Protein AF-A0A139HZZ9-F1 (afdb_monomer_lite)

Organism: NCBI:txid113226

Structure (mmCIF, N/CA/C/O backbone):
data_AF-A0A139HZZ9-F1
#
_entry.id   AF-A0A139HZZ9-F1
#
loop_
_atom_site.group_PDB
_atom_site.id
_atom_site.type_symbol
_atom_site.label_atom_id
_atom_site.label_alt_id
_atom_site.label_comp_id
_atom_site.label_asym_id
_atom_site.label_entity_id
_atom_site.label_seq_id
_atom_site.pdbx_PDB_ins_code
_atom_site.Cartn_x
_atom_site.Cartn_y
_atom_site.Cartn_z
_atom_site.occupancy
_atom_site.B_iso_or_equiv
_atom_site.auth_seq_id
_atom_site.auth_comp_id
_atom_site.auth_asym_id
_atom_site.auth_atom_id
_atom_site.pdbx_PDB_model_num
ATOM 1 N N . MET A 1 1 ? -24.101 -0.649 29.735 1.00 59.81 1 MET A N 1
ATOM 2 C CA . MET A 1 1 ? -24.054 0.400 28.696 1.00 59.81 1 MET A CA 1
ATOM 3 C C . MET A 1 1 ? -22.954 0.019 27.729 1.00 59.81 1 MET A C 1
ATOM 5 O O . MET A 1 1 ? -21.799 0.002 28.140 1.00 59.81 1 MET A O 1
ATOM 9 N N . GLU A 1 2 ? -23.308 -0.375 26.509 1.00 78.31 2 GLU A N 1
ATOM 10 C CA . GLU A 1 2 ? -22.324 -0.550 25.437 1.00 78.31 2 GLU A CA 1
ATOM 11 C C . GLU A 1 2 ? -21.876 0.828 24.959 1.00 78.31 2 GLU A C 1
ATOM 13 O O . GLU A 1 2 ? -22.710 1.684 24.669 1.00 78.31 2 GLU A O 1
ATOM 18 N N . ARG A 1 3 ? -20.562 1.051 24.927 1.00 80.94 3 ARG A N 1
ATOM 19 C CA . ARG A 1 3 ? -19.981 2.252 24.324 1.00 80.94 3 ARG A CA 1
ATOM 20 C C . ARG A 1 3 ? -19.878 2.037 22.824 1.00 80.94 3 ARG A C 1
ATOM 22 O O . ARG A 1 3 ? -19.503 0.950 22.382 1.00 80.94 3 ARG A O 1
ATOM 29 N N . SER A 1 4 ? -20.168 3.068 22.044 1.00 90.25 4 SER A N 1
ATOM 30 C CA . SER A 1 4 ? -19.970 3.000 20.596 1.00 90.25 4 SER A CA 1
ATOM 31 C C . SER A 1 4 ? -18.475 2.958 20.250 1.00 90.25 4 SER A C 1
ATOM 33 O O . SER A 1 4 ? -17.634 3.466 20.992 1.00 90.25 4 SER A O 1
ATOM 35 N N . LEU A 1 5 ? -18.122 2.406 19.082 1.00 81.75 5 LEU A N 1
ATOM 36 C CA . LEU A 1 5 ? -16.736 2.423 18.589 1.00 81.75 5 LEU A CA 1
ATOM 37 C C . LEU A 1 5 ? -16.167 3.849 18.552 1.00 81.75 5 LEU A C 1
ATOM 39 O O . LEU A 1 5 ? -15.010 4.062 18.894 1.00 81.75 5 LEU A O 1
ATOM 43 N N . ARG A 1 6 ? -16.994 4.832 18.181 1.00 80.56 6 ARG A N 1
ATOM 44 C CA . ARG A 1 6 ? -16.610 6.246 18.157 1.00 80.56 6 ARG A CA 1
ATOM 45 C C . ARG A 1 6 ? -16.220 6.747 19.546 1.00 80.56 6 ARG A C 1
ATOM 47 O O . ARG A 1 6 ? -15.211 7.428 19.667 1.00 80.56 6 AR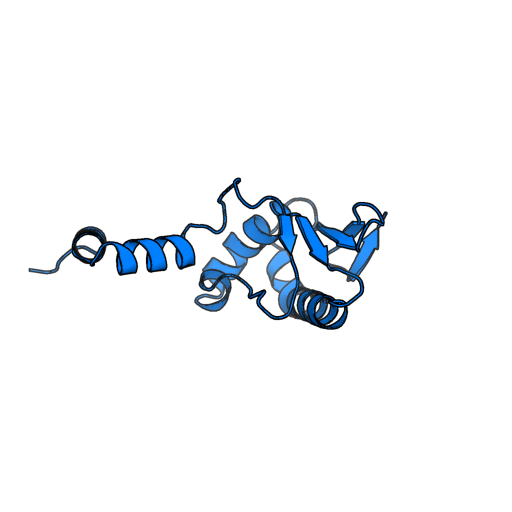G A O 1
ATOM 54 N N . GLU A 1 7 ? -16.992 6.406 20.574 1.00 87.62 7 GLU A N 1
ATOM 55 C CA . GLU A 1 7 ? -16.698 6.786 21.963 1.00 87.62 7 GLU A CA 1
ATOM 56 C C . GLU A 1 7 ? -15.434 6.101 22.482 1.00 87.62 7 GLU A C 1
ATOM 58 O O . GLU A 1 7 ? -14.631 6.731 23.164 1.00 87.62 7 GLU A O 1
ATOM 63 N N . LEU A 1 8 ? -15.228 4.830 22.126 1.00 88.25 8 LEU A N 1
ATOM 64 C CA . LEU A 1 8 ? -14.012 4.102 22.481 1.00 88.25 8 LEU A CA 1
ATOM 65 C C . LEU A 1 8 ? -12.781 4.731 21.825 1.00 88.25 8 LEU A C 1
ATOM 67 O O . LEU A 1 8 ? -11.813 5.018 22.520 1.00 88.25 8 LEU A O 1
ATOM 71 N N . VAL A 1 9 ? -12.846 5.019 20.524 1.00 84.94 9 VAL A N 1
ATOM 72 C CA . VAL A 1 9 ? -11.763 5.669 19.772 1.00 84.94 9 VAL A CA 1
ATOM 73 C C . VAL A 1 9 ? -11.490 7.083 20.293 1.00 84.94 9 VAL A C 1
ATOM 75 O O . VAL A 1 9 ? -10.332 7.458 20.435 1.00 84.94 9 VAL A O 1
ATOM 78 N N . ALA A 1 10 ? -12.530 7.845 20.641 1.00 83.69 10 ALA A N 1
ATOM 79 C CA . ALA A 1 10 ? -12.387 9.183 21.217 1.00 83.69 10 ALA A CA 1
ATOM 80 C C . ALA A 1 10 ? -11.826 9.177 22.650 1.00 83.69 10 ALA A C 1
ATOM 82 O O . ALA A 1 10 ? -11.332 10.200 23.114 1.00 83.69 10 ALA A O 1
ATOM 83 N N . SER A 1 11 ? -11.906 8.045 23.357 1.00 90.94 11 SER A N 1
ATOM 84 C CA . SER A 1 11 ? -11.349 7.889 24.706 1.00 90.94 11 SER A CA 1
ATOM 85 C C . SER A 1 11 ? -9.875 7.471 24.728 1.00 90.94 11 SER A C 1
ATOM 87 O O . SER A 1 11 ? -9.287 7.368 25.805 1.00 90.94 11 SER A O 1
ATOM 89 N N . LEU A 1 12 ? -9.283 7.199 23.561 1.00 92.38 12 LEU A N 1
ATOM 90 C CA . LEU A 1 12 ? -7.882 6.810 23.459 1.00 92.38 12 LEU A CA 1
ATOM 91 C C . LEU A 1 12 ? -6.955 8.007 23.722 1.00 92.38 12 LEU A C 1
ATOM 93 O O . LEU A 1 12 ? -7.288 9.132 23.345 1.00 92.38 12 LEU A O 1
ATOM 97 N N . PRO A 1 13 ? -5.761 7.771 24.298 1.00 95.94 13 PRO A N 1
ATOM 98 C CA . PRO A 1 13 ? -4.676 8.744 24.250 1.00 95.94 13 PRO A CA 1
ATOM 99 C C . PRO A 1 13 ? -4.407 9.181 22.809 1.00 95.94 13 PRO A C 1
ATOM 101 O O . PRO A 1 13 ? -4.523 8.371 21.881 1.00 95.94 13 PRO A O 1
ATOM 104 N N . GLN A 1 14 ? -4.041 10.449 22.626 1.00 90.69 14 GLN A N 1
ATOM 105 C CA . GLN A 1 14 ? -3.883 11.058 21.306 1.00 90.69 14 GLN A CA 1
ATOM 106 C C . GLN A 1 14 ? -2.921 10.260 20.416 1.00 90.69 14 GLN A C 1
ATOM 108 O O . GLN A 1 14 ? -3.225 10.015 19.254 1.00 90.69 14 GLN A O 1
ATOM 113 N N . GLU A 1 15 ? -1.814 9.774 20.972 1.00 89.88 15 GLU A N 1
ATOM 114 C CA . GLU A 1 15 ? -0.799 9.009 20.248 1.00 89.88 15 GLU A CA 1
ATOM 115 C C . GLU A 1 15 ? -1.367 7.701 19.687 1.00 89.88 15 GLU A C 1
ATOM 117 O O . GLU A 1 15 ? -1.039 7.292 18.575 1.00 89.88 15 GLU A O 1
ATOM 122 N N . ILE A 1 16 ? -2.257 7.051 20.441 1.00 89.31 16 ILE A N 1
ATOM 123 C CA . ILE A 1 16 ? -2.896 5.799 20.032 1.00 89.31 16 ILE A CA 1
ATOM 124 C C . ILE A 1 16 ? -3.983 6.074 18.993 1.00 89.31 16 ILE A C 1
ATOM 126 O O . ILE A 1 16 ? -4.097 5.336 18.014 1.00 89.31 16 ILE A O 1
ATOM 130 N N . TYR A 1 17 ? -4.758 7.148 19.173 1.00 88.69 17 TYR A N 1
ATOM 131 C CA . TYR A 1 17 ? -5.721 7.594 18.168 1.00 88.69 17 TYR A CA 1
ATOM 132 C C . TYR A 1 17 ? -5.025 7.873 16.833 1.00 88.69 17 TYR A C 1
ATOM 134 O O . TYR A 1 17 ? -5.449 7.358 15.801 1.00 88.69 17 TYR A O 1
ATOM 142 N N . GLU A 1 18 ? -3.937 8.643 16.853 1.00 84.62 18 GLU A N 1
ATOM 143 C CA . GLU A 1 18 ? -3.169 8.990 15.660 1.00 84.62 18 GLU A CA 1
ATOM 144 C C . GLU A 1 18 ? -2.555 7.755 15.003 1.00 84.62 18 GLU A C 1
ATOM 146 O O . GLU A 1 18 ? -2.628 7.626 13.784 1.00 84.62 18 GLU A O 1
ATOM 151 N N . GLN A 1 19 ? -2.011 6.814 15.780 1.00 83.56 19 GLN A N 1
ATOM 152 C CA . GLN A 1 19 ? -1.499 5.548 15.246 1.00 83.56 19 GLN A CA 1
ATOM 153 C C . GLN A 1 19 ? -2.590 4.749 14.533 1.00 83.56 19 GLN A C 1
ATOM 155 O O . GLN A 1 19 ? -2.420 4.386 13.371 1.00 83.56 19 GLN A O 1
ATOM 160 N N . ILE A 1 20 ? -3.739 4.535 15.181 1.00 82.88 20 ILE A N 1
ATOM 161 C CA . ILE A 1 20 ? -4.865 3.815 14.570 1.00 82.88 20 ILE A CA 1
ATOM 162 C C . ILE A 1 20 ? -5.361 4.558 13.331 1.00 82.88 20 ILE A C 1
ATOM 164 O O . ILE A 1 20 ? -5.627 3.941 12.299 1.00 82.88 20 ILE A O 1
ATOM 168 N N . TYR A 1 21 ? -5.474 5.883 13.410 1.00 80.75 21 TYR A N 1
ATOM 169 C CA . TYR A 1 21 ? -5.941 6.682 12.291 1.00 80.75 21 TYR A CA 1
ATOM 170 C C . TYR A 1 21 ? -4.985 6.586 11.098 1.00 80.75 21 TYR A C 1
ATOM 172 O O . TYR A 1 21 ? -5.420 6.378 9.964 1.00 80.75 21 TYR A O 1
ATOM 180 N N . ASN A 1 22 ? -3.680 6.663 11.353 1.00 78.25 22 ASN A N 1
ATOM 181 C CA . ASN A 1 22 ? -2.652 6.513 10.335 1.00 78.25 22 ASN A CA 1
ATOM 182 C C . ASN A 1 22 ? -2.652 5.100 9.739 1.00 78.25 22 ASN A C 1
ATOM 184 O O . ASN A 1 22 ? -2.576 4.960 8.523 1.00 78.25 22 ASN A O 1
ATOM 188 N N . ASP A 1 23 ? -2.831 4.056 10.540 1.00 76.50 23 ASP A N 1
ATOM 189 C CA . ASP A 1 23 ? -2.815 2.675 10.046 1.00 76.50 23 ASP A CA 1
ATOM 190 C C . ASP A 1 23 ? -4.065 2.295 9.235 1.00 76.50 23 ASP A C 1
ATOM 192 O O . ASP A 1 23 ? -4.008 1.403 8.377 1.00 76.50 23 ASP A O 1
ATOM 196 N N . VAL A 1 24 ? -5.197 2.956 9.498 1.00 75.00 24 VAL A N 1
ATOM 197 C CA . VAL A 1 24 ? -6.504 2.595 8.927 1.00 75.00 24 VAL A CA 1
ATOM 198 C C . VAL A 1 24 ? -6.971 3.568 7.844 1.00 75.00 24 VAL A C 1
ATOM 200 O O . VAL A 1 24 ? -7.555 3.127 6.859 1.00 75.00 24 VAL A O 1
ATOM 203 N N . PHE A 1 25 ? -6.720 4.871 7.980 1.00 72.00 25 PHE A N 1
ATOM 204 C CA . PHE A 1 25 ? -7.317 5.899 7.114 1.00 72.00 25 PHE A CA 1
ATOM 205 C C . PHE A 1 25 ? -6.303 6.670 6.257 1.00 72.00 25 PHE A C 1
ATOM 207 O O . PHE A 1 25 ? -6.708 7.330 5.300 1.00 72.00 25 PHE A O 1
ATOM 214 N N . SER A 1 26 ? -4.992 6.562 6.513 1.00 69.19 26 SER A N 1
ATOM 215 C CA . SER A 1 26 ? -3.979 7.295 5.722 1.00 69.19 26 SER A CA 1
ATOM 216 C C . SER A 1 26 ? -3.793 6.786 4.287 1.00 69.19 26 SER A C 1
ATOM 218 O O . SER A 1 26 ? -3.150 7.455 3.482 1.00 69.19 26 SER A O 1
ATOM 220 N N . LEU A 1 27 ? -4.391 5.641 3.944 1.00 67.62 27 LEU A N 1
ATOM 221 C CA . LEU A 1 27 ? -4.318 4.986 2.630 1.00 67.62 27 LEU A CA 1
ATOM 222 C C . LEU A 1 27 ? -4.651 5.866 1.437 1.00 67.62 27 LEU A C 1
ATOM 224 O O . LEU A 1 27 ? -4.248 5.544 0.327 1.00 67.62 27 LEU A O 1
ATOM 228 N N . LEU A 1 28 ? -5.465 6.894 1.653 1.00 63.62 28 LEU A N 1
ATOM 229 C CA . LEU A 1 28 ? -5.949 7.799 0.616 1.00 63.62 28 LEU A CA 1
ATOM 230 C C . LEU A 1 28 ? -5.406 9.214 0.818 1.00 63.62 28 LEU A C 1
ATOM 232 O O . LEU A 1 28 ? -5.907 10.152 0.204 1.00 63.62 28 LEU A O 1
ATOM 236 N N . SER A 1 29 ? -4.423 9.387 1.707 1.00 63.53 29 SER A N 1
ATOM 237 C CA . SER A 1 29 ? -3.846 10.696 1.971 1.00 63.53 29 SER A CA 1
ATOM 238 C C . SER A 1 29 ? -3.101 11.183 0.723 1.00 63.53 29 SER A C 1
ATOM 240 O O . SER A 1 29 ? -2.080 10.596 0.359 1.00 63.53 29 SER A O 1
ATOM 242 N N . PRO A 1 30 ? -3.545 12.283 0.087 1.00 59.53 30 PRO A N 1
ATOM 243 C CA . PRO A 1 30 ? -2.901 12.812 -1.116 1.00 59.53 30 PRO A CA 1
ATOM 244 C C . PRO A 1 30 ? -1.498 13.375 -0.834 1.00 59.53 30 PRO A C 1
ATOM 246 O O . PRO A 1 30 ? -0.763 13.706 -1.760 1.00 59.53 30 PRO A O 1
ATOM 249 N N . LEU A 1 31 ? -1.111 13.478 0.443 1.00 58.19 31 LEU A N 1
ATOM 250 C CA . LEU A 1 31 ? 0.194 13.975 0.877 1.00 58.19 31 LEU A CA 1
ATOM 251 C C . LEU A 1 31 ? 1.353 13.036 0.509 1.00 58.19 31 LEU A C 1
ATOM 253 O O . LEU A 1 31 ? 2.493 13.488 0.454 1.00 58.19 31 LEU A O 1
ATOM 257 N N . HIS A 1 32 ? 1.084 11.757 0.230 1.00 62.38 32 HIS A N 1
ATOM 258 C CA . HIS A 1 32 ? 2.117 10.761 -0.064 1.00 62.38 32 HIS A CA 1
ATOM 259 C C . HIS A 1 32 ? 2.024 10.227 -1.494 1.00 62.38 32 HIS A C 1
ATOM 261 O O . HIS A 1 32 ? 2.062 9.026 -1.707 1.00 62.38 32 HIS A O 1
ATOM 267 N N . LEU A 1 33 ? 1.947 11.110 -2.493 1.00 74.19 33 LEU A N 1
ATOM 268 C CA . LEU A 1 33 ? 1.933 10.726 -3.915 1.00 74.19 33 LEU A CA 1
ATOM 269 C C . LEU A 1 33 ? 3.093 9.801 -4.327 1.00 74.19 33 LEU A C 1
ATOM 271 O O . LEU A 1 33 ? 2.931 9.019 -5.260 1.00 74.19 33 LEU A O 1
ATOM 275 N N . GLU A 1 34 ? 4.239 9.859 -3.642 1.00 85.62 34 GLU A N 1
ATOM 276 C CA . GLU A 1 34 ? 5.373 8.960 -3.872 1.00 85.62 34 GLU A CA 1
ATOM 277 C C . GLU A 1 34 ? 5.631 8.035 -2.677 1.00 85.62 34 GLU A C 1
ATOM 279 O O . GLU A 1 34 ? 5.884 8.483 -1.558 1.00 85.62 34 GLU A O 1
ATOM 284 N N . ILE A 1 35 ? 5.652 6.727 -2.937 1.00 86.62 35 ILE A N 1
ATOM 285 C CA . ILE A 1 35 ? 5.969 5.690 -1.956 1.00 86.62 35 ILE A CA 1
ATOM 286 C C . ILE A 1 35 ? 7.307 5.050 -2.303 1.00 86.62 35 ILE A C 1
ATOM 288 O O . ILE A 1 35 ? 7.435 4.326 -3.288 1.00 86.62 35 ILE A O 1
ATOM 292 N N . TYR A 1 36 ? 8.310 5.262 -1.455 1.00 87.88 36 TYR A N 1
ATOM 293 C CA . TYR A 1 36 ? 9.630 4.666 -1.641 1.00 87.88 36 TYR A CA 1
ATOM 294 C C . TYR A 1 36 ? 9.648 3.203 -1.191 1.00 87.88 36 TYR A C 1
ATOM 296 O O . TYR A 1 36 ? 9.502 2.902 -0.006 1.00 87.88 36 TYR A O 1
ATOM 304 N N . ILE A 1 37 ? 9.902 2.300 -2.134 1.00 89.31 37 ILE A N 1
ATOM 305 C CA . ILE A 1 37 ? 10.080 0.873 -1.883 1.00 89.31 37 ILE A CA 1
ATOM 306 C C . ILE A 1 37 ? 11.511 0.628 -1.414 1.00 89.31 37 ILE A C 1
ATOM 308 O O . ILE A 1 37 ? 12.469 0.766 -2.170 1.00 89.31 37 ILE A O 1
ATOM 312 N N . ASN A 1 38 ? 11.649 0.296 -0.134 1.00 88.31 38 ASN A N 1
ATOM 313 C CA . ASN A 1 38 ? 12.914 -0.004 0.531 1.00 88.31 38 ASN A CA 1
ATOM 314 C C . ASN A 1 38 ? 12.676 -0.997 1.685 1.00 88.31 38 ASN A C 1
ATOM 316 O O . ASN A 1 38 ? 11.557 -1.460 1.901 1.00 88.31 38 ASN A O 1
ATOM 320 N N . LYS A 1 39 ? 13.715 -1.298 2.473 1.00 87.62 39 LYS A N 1
ATOM 321 C CA . LYS A 1 39 ? 13.640 -2.239 3.609 1.00 87.62 39 LYS A CA 1
ATOM 322 C C . LYS A 1 39 ? 12.552 -1.918 4.639 1.00 87.62 39 LYS A C 1
ATOM 324 O O . LYS A 1 39 ? 12.035 -2.841 5.275 1.00 87.62 39 LYS A O 1
ATOM 329 N N . SER A 1 40 ? 12.217 -0.647 4.813 1.00 86.12 40 SER A N 1
ATOM 330 C CA . SER A 1 40 ? 11.210 -0.180 5.767 1.00 86.12 40 SER A CA 1
ATOM 331 C C . SER A 1 40 ? 9.805 -0.138 5.170 1.00 86.12 40 SER A C 1
ATOM 333 O O . SER A 1 40 ? 8.840 -0.037 5.921 1.00 86.12 40 SER A O 1
ATOM 335 N N . TRP A 1 41 ? 9.666 -0.242 3.846 1.00 86.88 41 TRP A N 1
ATOM 336 C CA . TRP A 1 41 ? 8.357 -0.223 3.206 1.00 86.88 41 TRP A CA 1
ATOM 337 C C . TRP A 1 41 ? 7.540 -1.462 3.575 1.00 86.88 41 TRP A C 1
ATOM 339 O O . TRP A 1 41 ? 8.028 -2.594 3.512 1.00 86.88 41 TRP A O 1
ATOM 349 N N . ARG A 1 42 ? 6.275 -1.254 3.936 1.00 83.81 42 ARG A N 1
ATOM 350 C CA . ARG A 1 42 ? 5.298 -2.315 4.180 1.00 83.81 42 ARG A CA 1
ATOM 351 C C . ARG A 1 42 ? 3.976 -1.944 3.507 1.00 83.81 4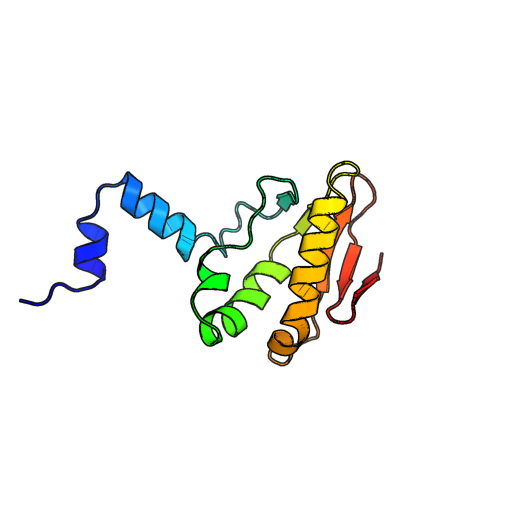2 ARG A C 1
ATOM 353 O O . ARG A 1 42 ? 3.617 -0.767 3.522 1.00 83.81 42 ARG A O 1
ATOM 360 N N . PRO A 1 43 ? 3.230 -2.923 2.961 1.00 80.88 43 PRO A N 1
ATOM 361 C CA . PRO A 1 43 ? 1.851 -2.688 2.567 1.00 80.88 43 PRO A CA 1
AT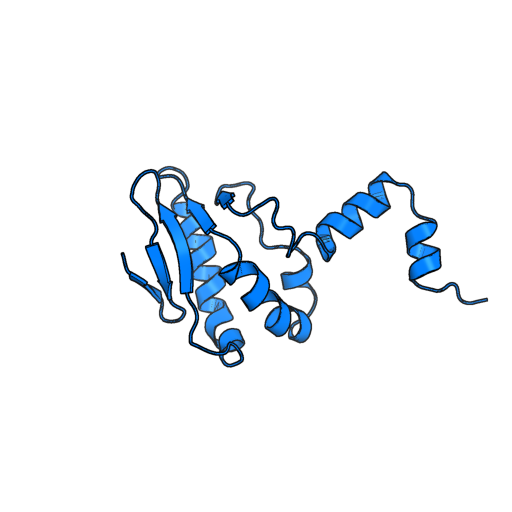OM 362 C C . PRO A 1 43 ? 1.028 -2.242 3.785 1.00 80.88 43 PRO A C 1
ATOM 364 O O . PRO A 1 43 ? 1.216 -2.816 4.865 1.00 80.88 43 PRO A O 1
ATOM 367 N N . PRO A 1 44 ? 0.089 -1.299 3.616 1.00 82.81 44 PRO A N 1
ATOM 368 C CA . PRO A 1 44 ? -0.785 -0.832 4.681 1.00 82.81 44 PRO A CA 1
ATOM 369 C C . PRO A 1 44 ? -1.477 -1.970 5.433 1.00 82.81 44 PRO A C 1
ATOM 371 O O . PRO A 1 44 ? -1.956 -2.937 4.827 1.00 82.81 44 PRO A O 1
ATOM 374 N N . SER A 1 45 ? -1.585 -1.822 6.751 1.00 82.69 45 SER A N 1
ATOM 375 C CA . SER A 1 45 ? -2.155 -2.835 7.642 1.00 82.69 45 SER A CA 1
ATOM 376 C C . SER A 1 45 ? -3.584 -3.219 7.255 1.00 82.69 45 SER A C 1
ATOM 378 O O . SER A 1 45 ? -3.914 -4.406 7.266 1.00 82.69 45 SER A O 1
ATOM 380 N N . ILE A 1 46 ? -4.412 -2.266 6.797 1.00 81.00 46 ILE A N 1
ATOM 381 C CA . ILE A 1 46 ? -5.792 -2.563 6.370 1.00 81.00 46 ILE A CA 1
ATOM 382 C C . ILE A 1 46 ? -5.851 -3.628 5.269 1.00 81.00 46 ILE A C 1
ATOM 384 O O . ILE A 1 46 ? -6.768 -4.451 5.238 1.00 81.00 46 ILE A O 1
ATOM 388 N N . LEU A 1 47 ? -4.858 -3.635 4.367 1.00 81.81 47 LEU A N 1
ATOM 389 C CA . LEU A 1 47 ? -4.824 -4.559 3.239 1.00 81.81 47 LEU A CA 1
ATOM 390 C C . LEU A 1 47 ? -4.528 -5.981 3.707 1.00 81.81 47 LEU A C 1
ATOM 392 O O . LEU A 1 47 ? -4.630 -6.909 2.910 1.00 81.81 47 LEU A O 1
ATOM 396 N N . GLN A 1 48 ? -4.163 -6.184 4.972 1.00 81.75 48 GLN A N 1
ATOM 397 C CA . GLN A 1 48 ? -3.840 -7.490 5.534 1.00 81.75 48 GLN A CA 1
ATOM 398 C C . GLN A 1 48 ? -5.027 -8.113 6.286 1.00 81.75 48 GLN A C 1
ATOM 400 O O . GLN A 1 48 ? -5.164 -9.335 6.254 1.00 81.75 48 GLN A O 1
ATOM 405 N N . VAL A 1 49 ? -5.935 -7.304 6.847 1.00 78.88 49 VAL A N 1
ATOM 406 C CA . VAL A 1 49 ? -6.971 -7.744 7.804 1.00 78.88 49 VAL A CA 1
ATOM 407 C C . VAL A 1 49 ? -8.089 -8.582 7.172 1.00 78.88 49 VAL A C 1
ATOM 409 O O . VAL A 1 49 ? -8.362 -9.692 7.621 1.00 78.88 49 VAL A O 1
ATOM 412 N N . ASN A 1 50 ? -8.760 -8.079 6.132 1.00 83.12 50 ASN A N 1
ATOM 413 C CA . ASN A 1 50 ? -9.974 -8.701 5.587 1.00 83.12 50 ASN A CA 1
ATOM 414 C C . ASN A 1 50 ? -9.878 -8.852 4.061 1.00 83.12 50 ASN A C 1
ATOM 416 O O . ASN A 1 50 ? -9.470 -7.929 3.365 1.00 83.12 50 ASN A O 1
ATOM 420 N N . ARG A 1 51 ? -10.268 -10.021 3.528 1.00 80.56 51 ARG A N 1
ATOM 421 C CA . ARG A 1 51 ? -10.272 -10.308 2.079 1.00 80.56 51 ARG A CA 1
ATOM 422 C C . ARG A 1 51 ? -11.190 -9.374 1.282 1.00 80.56 51 ARG A C 1
ATOM 424 O O . ARG A 1 51 ? -10.787 -8.947 0.205 1.00 80.56 51 ARG A O 1
ATOM 431 N N . ALA A 1 52 ? -12.380 -9.068 1.796 1.00 81.06 52 ALA A N 1
ATOM 432 C CA . ALA A 1 52 ? -13.355 -8.197 1.142 1.00 81.06 52 ALA A CA 1
ATOM 433 C C . ALA A 1 52 ? -12.866 -6.743 1.109 1.00 81.06 52 ALA A C 1
ATOM 435 O O . ALA A 1 52 ? -12.761 -6.169 0.031 1.00 81.06 52 ALA A O 1
ATOM 436 N N . ILE A 1 53 ? -12.451 -6.211 2.266 1.00 80.06 53 ILE A N 1
ATOM 437 C CA . ILE A 1 53 ? -11.865 -4.863 2.387 1.00 80.06 53 ILE A CA 1
ATOM 438 C C . ILE A 1 53 ? -10.618 -4.752 1.510 1.00 80.06 53 ILE A C 1
ATOM 440 O O . ILE A 1 53 ? -10.464 -3.802 0.754 1.00 80.06 53 ILE A O 1
ATOM 444 N N . ARG A 1 54 ? -9.739 -5.760 1.537 1.00 84.69 54 ARG A N 1
ATOM 445 C CA . ARG A 1 54 ? -8.569 -5.791 0.659 1.00 84.69 54 ARG A CA 1
ATOM 446 C C . ARG A 1 54 ? -8.983 -5.661 -0.804 1.00 84.69 54 ARG A C 1
ATOM 448 O O . ARG A 1 54 ? -8.416 -4.821 -1.472 1.00 84.69 54 ARG A O 1
ATOM 455 N N . ALA A 1 55 ? -9.949 -6.428 -1.306 1.00 78.88 55 ALA A N 1
ATOM 456 C CA . ALA A 1 55 ? -10.366 -6.319 -2.709 1.00 78.88 55 ALA A CA 1
ATOM 457 C C . ALA A 1 55 ? -10.905 -4.920 -3.081 1.00 78.88 55 ALA A C 1
ATOM 459 O O . ALA A 1 55 ? -10.740 -4.492 -4.218 1.00 78.88 55 ALA A O 1
ATOM 460 N N . GLU A 1 56 ? -11.514 -4.212 -2.131 1.00 79.81 56 GLU A N 1
ATOM 461 C CA . GLU A 1 56 ? -12.064 -2.867 -2.325 1.00 79.81 56 GLU A CA 1
ATOM 462 C C . GLU A 1 56 ? -10.980 -1.774 -2.316 1.00 79.81 56 GLU A C 1
ATOM 464 O O . GLU A 1 56 ? -10.894 -0.964 -3.237 1.00 79.81 56 GLU A O 1
ATOM 469 N N . PHE A 1 57 ? -10.100 -1.778 -1.311 1.00 80.62 57 PHE A N 1
ATOM 470 C CA . PHE A 1 57 ? -9.127 -0.698 -1.092 1.00 80.62 57 PHE A CA 1
ATOM 471 C C . PHE A 1 57 ? -7.798 -0.887 -1.824 1.00 80.62 57 PHE A C 1
ATOM 473 O O . PHE A 1 57 ? -7.049 0.069 -2.010 1.00 80.62 57 PHE A O 1
ATOM 480 N N . LEU A 1 58 ? -7.484 -2.108 -2.249 1.00 81.81 58 LEU A N 1
ATOM 481 C CA . LEU A 1 58 ? -6.226 -2.434 -2.918 1.00 81.81 58 LEU A CA 1
ATOM 482 C C . LEU A 1 58 ? -6.079 -1.678 -4.241 1.00 81.81 58 LEU A C 1
ATOM 484 O O . LEU A 1 58 ? -5.029 -1.092 -4.479 1.00 81.81 58 LEU A O 1
ATOM 488 N N . HIS A 1 59 ? -7.142 -1.578 -5.042 1.00 78.06 59 HIS A N 1
ATOM 489 C CA . HIS A 1 59 ? -7.115 -0.749 -6.249 1.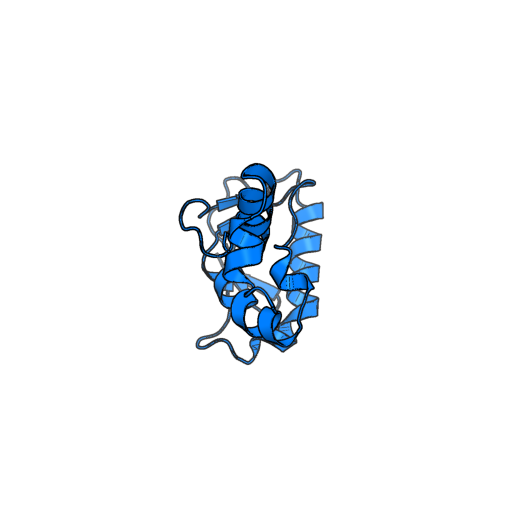00 78.06 59 HIS A CA 1
ATOM 490 C C . HIS A 1 59 ? -6.856 0.728 -5.917 1.00 78.06 59 HIS A C 1
ATOM 492 O O . HIS A 1 59 ? -5.938 1.337 -6.459 1.00 78.06 59 HIS A O 1
ATOM 498 N N . ALA A 1 60 ? -7.614 1.288 -4.969 1.00 79.69 60 ALA A N 1
ATOM 499 C CA . ALA A 1 60 ? -7.479 2.688 -4.580 1.00 79.69 60 ALA A CA 1
ATOM 500 C C . ALA A 1 60 ? -6.078 3.017 -4.042 1.00 79.69 60 ALA A C 1
ATOM 502 O O . ALA A 1 60 ? -5.550 4.087 -4.321 1.00 79.69 60 ALA A O 1
ATOM 503 N N . TYR A 1 61 ? -5.449 2.100 -3.308 1.00 82.38 61 TYR A N 1
ATOM 504 C CA . TYR A 1 61 ? -4.089 2.301 -2.827 1.00 82.38 61 TYR A CA 1
ATOM 505 C C . TYR A 1 61 ? -3.069 2.257 -3.974 1.00 82.38 61 TYR A C 1
ATOM 507 O O . TYR A 1 61 ? -2.331 3.217 -4.169 1.00 82.38 61 TYR A O 1
ATOM 515 N N . TYR A 1 62 ? -3.033 1.187 -4.773 1.00 81.12 62 TYR A N 1
ATOM 516 C CA . TYR A 1 62 ? -1.963 1.025 -5.764 1.00 81.12 62 TYR A CA 1
ATOM 517 C C . TYR A 1 62 ? -2.095 1.918 -7.004 1.00 81.12 62 TYR A C 1
ATOM 519 O O . TYR A 1 62 ? -1.084 2.195 -7.642 1.00 81.12 62 TYR A O 1
ATOM 527 N N . SER A 1 63 ? -3.299 2.391 -7.337 1.00 77.69 63 SER A N 1
ATOM 528 C CA . SER A 1 63 ? -3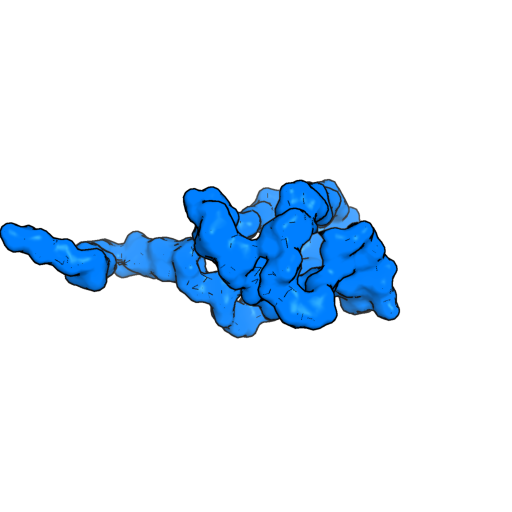.510 3.285 -8.484 1.00 77.69 63 SER A CA 1
ATOM 529 C C . SER A 1 63 ? -3.299 4.768 -8.163 1.00 77.69 63 SER A C 1
ATOM 531 O O . SER A 1 63 ? -3.018 5.538 -9.074 1.00 77.69 63 SER A O 1
ATOM 533 N N . ASN A 1 64 ? -3.414 5.182 -6.895 1.00 79.56 64 ASN A N 1
ATOM 534 C CA . ASN A 1 64 ? -3.279 6.594 -6.502 1.00 79.56 64 ASN A CA 1
ATOM 535 C C . ASN A 1 64 ? -1.857 6.995 -6.069 1.00 79.56 64 ASN A C 1
ATOM 537 O O . ASN A 1 64 ? -1.625 8.161 -5.758 1.00 79.56 64 ASN A O 1
ATOM 541 N N . HIS A 1 65 ? -0.911 6.054 -6.033 1.00 82.62 65 HIS A N 1
ATOM 542 C CA . HIS A 1 65 ? 0.451 6.284 -5.546 1.00 82.62 65 HIS A CA 1
ATOM 543 C C . HIS A 1 65 ? 1.479 5.882 -6.595 1.00 82.62 65 HIS A C 1
ATOM 545 O O . HIS A 1 65 ? 1.346 4.836 -7.224 1.00 82.62 65 HIS A O 1
ATOM 551 N N . ILE A 1 66 ? 2.545 6.671 -6.720 1.00 84.88 66 ILE A N 1
ATOM 552 C CA . ILE A 1 66 ? 3.725 6.348 -7.520 1.00 84.88 66 ILE A CA 1
ATOM 553 C C . ILE A 1 66 ? 4.720 5.605 -6.633 1.00 84.88 66 ILE A C 1
ATOM 555 O O . ILE A 1 66 ? 5.238 6.154 -5.662 1.00 84.88 66 ILE A O 1
ATOM 559 N N . PHE A 1 67 ? 5.038 4.364 -6.979 1.00 86.50 67 PHE A N 1
ATOM 560 C CA . PHE A 1 67 ? 5.987 3.556 -6.220 1.00 86.50 67 PHE A CA 1
ATOM 561 C C . PHE A 1 67 ? 7.403 3.744 -6.757 1.00 86.50 67 PHE A C 1
ATOM 563 O O . PHE A 1 67 ? 7.708 3.419 -7.899 1.00 86.50 67 PHE A O 1
ATOM 570 N N . VAL A 1 68 ? 8.298 4.268 -5.929 1.00 86.75 68 VAL A N 1
ATOM 571 C CA . VAL A 1 68 ? 9.665 4.610 -6.320 1.00 86.75 68 VAL A CA 1
ATOM 572 C C . VAL A 1 68 ? 10.628 3.570 -5.767 1.00 86.75 68 VAL A C 1
ATOM 574 O O . VAL A 1 68 ? 10.776 3.433 -4.554 1.00 86.75 68 VAL A O 1
ATOM 577 N N . ALA A 1 69 ? 11.333 2.861 -6.642 1.00 85.75 69 ALA A N 1
ATOM 578 C CA . ALA A 1 69 ? 12.399 1.944 -6.260 1.00 85.75 69 ALA A CA 1
ATOM 579 C C . ALA A 1 69 ? 13.752 2.486 -6.732 1.00 85.75 69 ALA A C 1
ATOM 581 O O . ALA A 1 69 ? 13.949 2.812 -7.904 1.00 85.75 69 ALA A O 1
ATOM 582 N N . ARG A 1 70 ? 14.718 2.589 -5.813 1.00 84.50 70 ARG A N 1
ATOM 583 C CA . ARG A 1 70 ? 16.097 2.963 -6.160 1.00 84.50 70 ARG A CA 1
ATOM 584 C C . ARG A 1 70 ? 16.868 1.727 -6.604 1.00 84.50 70 ARG A C 1
ATOM 586 O O . ARG A 1 70 ? 16.553 0.609 -6.210 1.00 84.50 70 ARG A O 1
ATOM 593 N N . ARG A 1 71 ? 17.959 1.926 -7.347 1.00 79.31 71 ARG A N 1
ATOM 594 C CA . ARG A 1 71 ? 18.800 0.831 -7.869 1.00 79.31 71 ARG A CA 1
ATOM 595 C C . ARG A 1 71 ? 19.306 -0.143 -6.792 1.00 79.31 71 ARG A C 1
ATOM 597 O O . ARG A 1 71 ? 19.476 -1.321 -7.068 1.00 79.31 71 ARG A O 1
ATOM 604 N N . ARG A 1 72 ? 19.533 0.339 -5.567 1.00 83.12 72 ARG A N 1
ATOM 605 C CA . ARG A 1 72 ? 19.956 -0.485 -4.418 1.00 83.12 72 ARG A CA 1
ATOM 606 C C . ARG A 1 72 ? 18.814 -1.250 -3.736 1.00 83.12 72 ARG A C 1
ATOM 608 O O . ARG A 1 72 ? 19.074 -2.120 -2.916 1.00 83.12 72 ARG A O 1
ATOM 615 N N . ASP A 1 73 ? 17.569 -0.902 -4.047 1.00 85.81 73 ASP A N 1
ATOM 616 C CA . ASP A 1 73 ? 16.358 -1.418 -3.409 1.00 85.81 73 ASP A CA 1
ATOM 617 C C . ASP A 1 73 ? 15.597 -2.399 -4.329 1.00 85.81 73 ASP A C 1
ATOM 619 O O . ASP A 1 73 ? 14.444 -2.740 -4.071 1.00 85.81 73 ASP A O 1
ATOM 623 N N . THR A 1 74 ? 16.247 -2.901 -5.388 1.00 79.88 74 THR A N 1
ATOM 624 C CA . THR A 1 74 ? 15.662 -3.825 -6.381 1.00 79.88 74 THR A CA 1
ATOM 625 C C . THR A 1 74 ? 15.122 -5.113 -5.769 1.00 79.88 74 THR A C 1
ATOM 627 O O . THR A 1 74 ? 14.109 -5.622 -6.234 1.00 79.88 74 THR A O 1
ATOM 630 N N . TYR A 1 75 ? 15.739 -5.612 -4.695 1.00 85.38 75 TYR A N 1
ATOM 631 C CA . TYR A 1 75 ? 15.218 -6.753 -3.936 1.00 85.38 75 TYR A CA 1
ATOM 632 C C . TYR A 1 75 ? 13.814 -6.475 -3.373 1.00 85.38 75 TYR A C 1
ATOM 634 O O . TYR A 1 75 ? 12.901 -7.282 -3.530 1.00 85.38 75 TYR A O 1
ATOM 642 N N . TRP A 1 76 ? 13.616 -5.305 -2.758 1.00 85.38 76 TRP A N 1
ATOM 643 C CA . TRP A 1 76 ? 12.323 -4.903 -2.194 1.00 85.38 76 TRP A CA 1
ATOM 644 C C . TRP A 1 76 ? 11.290 -4.634 -3.284 1.00 85.38 76 TRP A C 1
ATOM 646 O O . TRP A 1 76 ? 10.113 -4.932 -3.100 1.00 85.38 76 TRP A O 1
ATOM 656 N N . PHE A 1 77 ? 11.738 -4.115 -4.427 1.00 82.81 77 PHE A N 1
ATOM 657 C CA . PHE A 1 77 ? 10.896 -3.977 -5.608 1.00 82.81 77 PHE A CA 1
ATOM 658 C C . PHE A 1 77 ? 10.422 -5.334 -6.142 1.00 82.81 77 PHE A C 1
ATOM 660 O O . PHE A 1 77 ? 9.236 -5.491 -6.412 1.00 82.81 77 PHE A O 1
ATOM 667 N N . GLY A 1 78 ? 11.303 -6.338 -6.198 1.00 82.69 78 GLY A N 1
ATOM 668 C CA . GLY A 1 78 ? 10.921 -7.711 -6.540 1.00 82.69 78 GLY A CA 1
ATOM 669 C C . GLY A 1 78 ? 9.834 -8.258 -5.610 1.00 82.69 78 GLY A C 1
ATOM 670 O O . GLY A 1 78 ? 8.807 -8.733 -6.082 1.00 82.69 78 GLY A O 1
ATOM 671 N N . LEU A 1 79 ? 9.986 -8.073 -4.293 1.00 84.50 79 LEU A N 1
ATOM 672 C CA . LEU A 1 79 ? 8.964 -8.485 -3.320 1.00 84.50 79 LEU A CA 1
ATOM 673 C C . LEU A 1 79 ? 7.624 -7.761 -3.501 1.00 84.50 79 LEU A C 1
ATOM 675 O O . LEU A 1 79 ? 6.572 -8.355 -3.266 1.00 84.50 79 LEU A O 1
ATOM 679 N N . LEU A 1 80 ? 7.640 -6.485 -3.899 1.00 82.94 80 LEU A N 1
ATOM 680 C CA . LEU A 1 80 ? 6.421 -5.768 -4.265 1.00 82.94 80 LEU A CA 1
ATOM 681 C C . LEU A 1 80 ? 5.763 -6.429 -5.486 1.00 82.94 80 LEU A C 1
ATOM 683 O O . LEU A 1 80 ? 4.570 -6.722 -5.432 1.00 82.94 80 LEU A O 1
ATOM 687 N N . CYS A 1 81 ? 6.523 -6.685 -6.555 1.00 79.44 81 CYS A N 1
ATOM 688 C CA . CYS A 1 81 ? 6.020 -7.354 -7.757 1.00 79.44 81 CYS A CA 1
ATOM 689 C C . CYS A 1 81 ? 5.406 -8.724 -7.433 1.00 79.44 81 CYS A C 1
ATOM 691 O O . CYS A 1 81 ? 4.265 -8.977 -7.820 1.00 79.44 81 CYS A O 1
ATOM 693 N N . ASP A 1 82 ? 6.093 -9.555 -6.646 1.00 83.25 82 ASP A N 1
ATOM 694 C CA . ASP A 1 82 ? 5.586 -10.859 -6.200 1.00 83.25 82 ASP A CA 1
ATOM 695 C C . ASP A 1 82 ? 4.295 -10.717 -5.381 1.00 83.25 82 ASP A C 1
ATOM 697 O O . ASP A 1 82 ? 3.337 -11.480 -5.538 1.00 83.25 82 ASP A O 1
ATOM 701 N N . TRP A 1 83 ? 4.236 -9.710 -4.502 1.00 82.31 83 TRP A N 1
ATOM 702 C CA . TRP A 1 83 ? 3.054 -9.426 -3.695 1.00 82.31 83 TRP A CA 1
ATOM 703 C C . TRP A 1 83 ? 1.842 -9.068 -4.563 1.00 82.31 83 TRP A C 1
ATOM 705 O O . TRP A 1 83 ? 0.729 -9.524 -4.265 1.00 82.31 83 TRP A O 1
ATOM 715 N N . ILE A 1 84 ? 2.053 -8.270 -5.614 1.00 77.62 84 ILE A N 1
ATOM 716 C CA . ILE A 1 84 ? 1.020 -7.857 -6.571 1.00 77.62 84 ILE A CA 1
ATOM 717 C C . ILE A 1 84 ? 0.559 -9.064 -7.389 1.00 77.62 84 ILE A C 1
ATOM 719 O O . ILE A 1 84 ? -0.645 -9.328 -7.445 1.00 77.62 84 ILE A O 1
ATOM 723 N N . ASP A 1 85 ? 1.496 -9.829 -7.960 1.00 76.69 85 ASP A N 1
ATOM 724 C CA . ASP A 1 85 ? 1.189 -10.980 -8.816 1.00 76.69 85 ASP A CA 1
ATOM 725 C C . ASP A 1 85 ? 0.389 -12.047 -8.059 1.00 76.69 85 ASP A C 1
ATOM 727 O O . ASP A 1 85 ? -0.665 -12.490 -8.523 1.00 76.69 85 ASP A O 1
ATOM 731 N N . ALA A 1 86 ? 0.784 -12.358 -6.819 1.00 80.06 86 ALA A N 1
ATOM 732 C CA . ALA A 1 86 ? 0.053 -13.280 -5.948 1.00 80.06 86 ALA A CA 1
ATOM 733 C C . ALA A 1 86 ? -1.399 -12.841 -5.680 1.00 80.06 86 ALA A C 1
ATOM 735 O O . ALA A 1 86 ? -2.252 -13.646 -5.291 1.00 80.06 86 ALA A O 1
ATOM 736 N N . ARG A 1 87 ? -1.705 -11.556 -5.872 1.00 78.62 87 ARG A N 1
ATOM 737 C CA . ARG A 1 87 ? -3.022 -10.977 -5.621 1.00 78.62 87 ARG A CA 1
ATOM 738 C C . ARG A 1 87 ? -3.783 -10.644 -6.888 1.00 78.62 87 ARG A C 1
ATOM 740 O O . ARG A 1 87 ? -4.930 -10.262 -6.721 1.00 78.62 87 ARG A O 1
ATOM 747 N N . LYS A 1 88 ? -3.238 -10.827 -8.102 1.00 73.75 88 LYS A N 1
ATOM 748 C CA . LYS A 1 88 ? -3.848 -10.430 -9.400 1.00 73.75 88 LYS A CA 1
ATOM 749 C C . LYS A 1 88 ? -5.292 -10.903 -9.633 1.00 73.75 88 LYS A C 1
ATOM 751 O O . LYS A 1 88 ? -6.080 -10.228 -10.286 1.00 73.75 88 LYS A O 1
ATOM 756 N N . HIS A 1 89 ? -5.688 -11.995 -8.986 1.00 75.88 89 HIS A N 1
ATOM 757 C CA . HIS A 1 89 ? -7.063 -12.503 -8.980 1.00 75.88 89 HIS A CA 1
ATOM 758 C C . HIS A 1 89 ? -8.069 -11.603 -8.229 1.00 75.88 89 HIS A C 1
ATOM 760 O O . HIS A 1 89 ? -9.268 -11.661 -8.480 1.00 75.88 89 HIS A O 1
ATOM 766 N N . LEU A 1 90 ? -7.616 -10.755 -7.300 1.00 71.06 90 LEU A N 1
ATOM 767 C CA . LEU A 1 90 ? -8.472 -9.811 -6.569 1.00 71.06 90 LEU A CA 1
ATOM 768 C C . LEU A 1 90 ? -8.878 -8.595 -7.419 1.00 71.06 90 LEU A C 1
ATOM 770 O O . LEU A 1 90 ? -9.742 -7.826 -7.008 1.00 71.06 90 LEU A O 1
ATOM 774 N N . TRP A 1 91 ? -8.287 -8.435 -8.606 1.00 69.94 91 TRP A N 1
ATOM 775 C CA . TRP A 1 91 ? -8.350 -7.215 -9.412 1.00 69.94 91 TRP A CA 1
ATOM 776 C C . TRP A 1 91 ? -9.384 -7.302 -10.537 1.00 69.94 91 TRP A C 1
ATOM 778 O O . TRP A 1 91 ? -9.615 -6.318 -11.229 1.00 69.94 91 TRP A O 1
ATOM 788 N N . HIS A 1 92 ? -10.085 -8.435 -10.678 1.00 60.31 92 HIS A N 1
ATOM 789 C CA . HIS A 1 92 ? -11.191 -8.603 -11.634 1.00 60.31 92 HIS A CA 1
ATOM 790 C C . HIS A 1 92 ? -12.371 -7.640 -11.401 1.00 60.31 92 HIS A C 1
ATOM 792 O O . HIS A 1 92 ? -13.295 -7.599 -12.206 1.00 60.31 92 HIS A O 1
ATOM 798 N N . LYS A 1 93 ? -12.355 -6.875 -10.302 1.00 57.69 93 LYS A N 1
ATOM 799 C CA . LYS A 1 93 ? -13.361 -5.858 -9.970 1.00 57.69 93 LYS A CA 1
ATOM 800 C C . LYS A 1 93 ? -12.941 -4.422 -10.315 1.00 57.69 93 LYS A C 1
ATOM 802 O O . LYS A 1 93 ? -13.750 -3.519 -10.131 1.00 57.69 93 LYS A O 1
ATOM 807 N N . ALA A 1 94 ? -11.712 -4.192 -10.782 1.00 55.25 94 ALA A N 1
ATOM 808 C CA . ALA A 1 94 ? -11.226 -2.853 -11.109 1.00 55.25 94 ALA A CA 1
ATOM 809 C C . ALA A 1 94 ? -11.710 -2.416 -12.511 1.00 55.25 94 ALA A C 1
ATOM 811 O O . ALA A 1 94 ? -11.423 -3.107 -13.494 1.00 55.25 94 ALA A O 1
ATOM 812 N N . PRO A 1 95 ? -12.442 -1.295 -12.641 1.00 48.56 95 PRO A N 1
ATOM 813 C CA . PRO A 1 95 ? -12.899 -0.808 -13.938 1.00 48.56 95 PRO A CA 1
ATOM 814 C C . PRO A 1 95 ? -11.713 -0.238 -14.735 1.00 48.56 95 PRO A C 1
ATOM 816 O O . PRO A 1 95 ? -11.066 0.699 -14.284 1.00 48.56 95 PRO A O 1
ATOM 819 N N . GLY A 1 96 ? -11.438 -0.784 -15.926 1.00 54.47 96 GLY A N 1
ATOM 820 C CA . GLY A 1 96 ? -10.498 -0.184 -16.893 1.00 54.47 96 GLY A CA 1
ATOM 821 C C . GLY A 1 96 ? -9.132 -0.859 -17.053 1.00 54.47 96 GLY A C 1
ATOM 822 O O . GLY A 1 96 ? -8.322 -0.389 -17.847 1.00 54.47 96 GLY A O 1
ATOM 823 N N . GLY A 1 97 ? -8.881 -1.980 -16.371 1.00 56.22 97 GLY A N 1
ATOM 824 C CA . GLY A 1 97 ? -7.547 -2.582 -16.343 1.00 56.22 97 GLY A CA 1
ATOM 825 C C . GLY A 1 97 ? -6.636 -1.865 -15.347 1.00 56.22 97 GLY A C 1
ATOM 826 O O . GLY A 1 97 ? -6.871 -0.724 -14.961 1.00 56.22 97 GLY A O 1
ATOM 827 N N . PHE A 1 98 ? -5.630 -2.581 -14.855 1.00 62.81 98 PHE A N 1
ATOM 828 C CA . PHE A 1 98 ? -4.837 -2.144 -13.714 1.00 62.81 98 PHE A CA 1
ATOM 829 C C . PHE A 1 98 ? -3.386 -1.891 -14.109 1.00 62.81 98 PHE A C 1
ATOM 831 O O . PHE A 1 98 ? -2.750 -2.785 -14.671 1.00 62.81 98 PHE A O 1
ATOM 838 N N . GLY A 1 99 ? -2.889 -0.703 -13.760 1.00 64.19 99 GLY A N 1
ATOM 839 C CA . GLY A 1 99 ? -1.494 -0.299 -13.872 1.00 64.19 99 GLY A CA 1
ATOM 840 C C . GLY A 1 99 ? -1.020 0.366 -12.580 1.00 64.19 99 GLY A C 1
ATOM 841 O O . GLY A 1 99 ? -1.709 1.228 -12.035 1.00 64.19 99 GLY A O 1
ATOM 842 N N . ILE A 1 100 ? 0.148 -0.041 -12.087 1.00 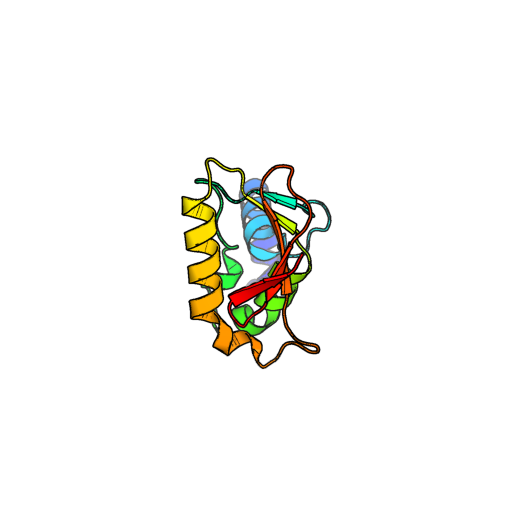73.62 100 ILE A N 1
ATOM 843 C CA . ILE A 1 100 ? 0.839 0.602 -10.965 1.00 73.62 100 ILE A CA 1
ATOM 844 C C . ILE A 1 100 ? 1.878 1.541 -11.544 1.00 73.62 100 ILE A C 1
ATOM 846 O O . ILE A 1 100 ? 2.789 1.063 -12.230 1.00 73.62 100 ILE A O 1
ATOM 850 N N . PRO A 1 101 ? 1.795 2.846 -11.259 1.00 76.25 101 PRO A N 1
ATOM 851 C CA . PRO A 1 101 ? 2.852 3.752 -11.643 1.00 76.25 101 PRO A CA 1
ATOM 852 C C . PRO A 1 101 ? 4.073 3.482 -10.759 1.00 76.25 101 PRO A C 1
ATOM 854 O O . PRO A 1 101 ? 4.024 3.569 -9.532 1.00 76.25 101 PRO A O 1
ATOM 857 N N . VAL A 1 102 ? 5.182 3.132 -11.398 1.00 78.31 102 VAL A N 1
ATOM 858 C CA . VAL A 1 102 ? 6.464 2.831 -10.767 1.00 78.31 102 VAL A CA 1
ATOM 859 C C . VAL A 1 102 ? 7.534 3.753 -11.336 1.00 78.31 102 VAL A C 1
ATOM 861 O O . VAL A 1 102 ? 7.544 4.040 -12.525 1.00 78.31 102 VAL A O 1
ATOM 864 N N . ARG A 1 103 ? 8.484 4.192 -10.511 1.00 82.25 103 ARG A N 1
ATOM 865 C CA . ARG A 1 103 ? 9.690 4.894 -10.967 1.00 82.25 103 ARG A CA 1
ATOM 866 C C . ARG A 1 103 ? 10.937 4.129 -10.543 1.00 82.25 103 ARG A C 1
ATOM 868 O O . ARG A 1 103 ? 11.074 3.780 -9.369 1.00 82.25 103 ARG A O 1
ATOM 875 N N . LEU A 1 104 ? 11.842 3.875 -11.488 1.00 75.00 104 LEU A N 1
ATOM 876 C CA . LEU A 1 104 ? 13.083 3.132 -11.257 1.00 75.00 104 LEU A CA 1
ATOM 877 C C . LEU A 1 104 ? 14.284 4.085 -11.303 1.00 75.00 104 LEU A C 1
ATOM 879 O O . LEU A 1 104 ? 14.842 4.366 -12.361 1.00 75.00 104 LEU A O 1
ATOM 883 N N . GLY A 1 105 ? 14.713 4.568 -10.135 1.00 70.31 105 GLY A N 1
ATOM 884 C CA . GLY A 1 105 ? 15.769 5.583 -10.042 1.00 70.31 105 GLY A CA 1
ATOM 885 C C . GLY A 1 105 ? 15.379 6.890 -10.745 1.00 70.31 105 GLY A C 1
ATOM 886 O O . GLY A 1 105 ? 14.268 7.376 -10.545 1.00 70.31 105 GLY A O 1
ATOM 887 N N . ASP A 1 106 ? 16.286 7.432 -11.564 1.00 65.25 106 ASP A N 1
ATOM 888 C CA . ASP A 1 106 ? 16.053 8.631 -12.395 1.00 65.25 106 ASP A CA 1
ATOM 889 C C . ASP A 1 106 ? 15.512 8.290 -13.793 1.00 65.25 106 ASP A C 1
ATOM 891 O O . ASP A 1 106 ? 15.299 9.168 -14.629 1.00 65.25 106 ASP A O 1
ATOM 895 N N . ILE A 1 107 ? 15.315 7.001 -14.070 1.00 60.66 107 ILE A N 1
ATOM 896 C CA . ILE A 1 107 ? 14.730 6.530 -15.318 1.00 60.66 107 ILE A CA 1
ATOM 897 C C . ILE A 1 107 ? 13.212 6.654 -15.142 1.00 60.66 107 ILE A C 1
ATOM 899 O O . ILE A 1 107 ? 12.694 6.251 -14.100 1.00 60.66 107 ILE A O 1
ATOM 903 N N . GLY A 1 108 ? 12.552 7.307 -16.106 1.00 61.97 108 GLY A N 1
ATOM 904 C CA . GLY A 1 108 ? 11.194 7.870 -16.028 1.00 61.97 108 GLY A CA 1
ATOM 905 C C . GLY A 1 108 ? 10.061 6.957 -15.520 1.00 61.97 108 GLY A C 1
ATOM 906 O O . GLY A 1 108 ? 10.282 5.823 -15.103 1.00 61.97 108 GLY A O 1
ATOM 907 N N . PRO A 1 109 ? 8.814 7.459 -15.484 1.00 69.00 109 PRO A N 1
ATOM 908 C CA . PRO A 1 109 ? 7.688 6.678 -14.987 1.00 69.00 109 PRO A CA 1
ATOM 909 C C . PRO A 1 109 ? 7.437 5.461 -15.883 1.00 69.00 109 PRO A C 1
ATOM 911 O O . PRO A 1 109 ? 7.391 5.573 -17.101 1.00 69.00 109 PRO A O 1
ATOM 914 N N . TYR A 1 110 ? 7.246 4.313 -15.252 1.00 71.75 110 TYR A N 1
ATOM 915 C CA . TYR A 1 110 ? 6.828 3.064 -15.863 1.00 71.75 110 TYR A CA 1
ATOM 916 C C . TYR A 1 110 ? 5.470 2.663 -15.307 1.00 71.75 110 TYR A C 1
ATOM 918 O O . TYR A 1 110 ? 5.130 2.997 -14.173 1.00 71.75 110 TYR A O 1
ATOM 926 N N . MET A 1 111 ? 4.710 1.888 -16.068 1.00 70.56 111 MET A N 1
ATOM 927 C CA . MET A 1 111 ? 3.460 1.307 -15.594 1.00 70.56 111 MET A CA 1
ATOM 928 C C . MET A 1 111 ? 3.576 -0.211 -15.552 1.00 70.56 111 MET A C 1
ATOM 930 O O . MET A 1 111 ? 3.822 -0.848 -16.576 1.00 70.56 111 MET A O 1
ATOM 934 N N . VAL A 1 112 ? 3.419 -0.784 -14.357 1.00 68.88 112 VAL A N 1
ATOM 935 C CA . VAL A 1 112 ? 3.371 -2.236 -14.150 1.00 68.88 112 VAL A CA 1
ATOM 936 C C . VAL A 1 112 ? 1.922 -2.680 -14.237 1.00 68.88 112 VAL A C 1
ATOM 938 O O . VAL A 1 112 ? 1.115 -2.337 -13.375 1.00 68.88 112 VAL A O 1
ATOM 941 N N . MET A 1 113 ? 1.584 -3.433 -15.275 1.00 67.19 113 MET A N 1
ATOM 942 C CA . MET A 1 113 ? 0.227 -3.923 -15.485 1.00 67.19 113 MET A CA 1
ATOM 943 C C . MET A 1 113 ? -0.047 -5.187 -14.662 1.00 67.19 113 MET A C 1
ATOM 945 O O . MET A 1 113 ? 0.868 -5.926 -14.296 1.00 67.19 113 MET A O 1
ATOM 949 N N . GLY A 1 114 ? -1.324 -5.470 -14.391 1.00 53.66 114 GLY A N 1
ATOM 950 C CA . GLY A 1 114 ? -1.754 -6.674 -13.659 1.00 53.66 114 GLY A CA 1
ATOM 951 C C . GLY A 1 114 ? -1.382 -8.020 -14.313 1.00 53.66 114 GLY A C 1
ATOM 952 O O . GLY A 1 114 ? -1.540 -9.062 -13.680 1.00 53.66 114 GLY A O 1
ATOM 953 N N . ASP A 1 115 ? -0.883 -8.010 -15.554 1.00 56.62 115 ASP A N 1
ATOM 954 C CA . ASP A 1 115 ? -0.324 -9.163 -16.274 1.00 56.62 115 ASP A CA 1
ATOM 955 C C . ASP A 1 115 ? 1.213 -9.280 -16.156 1.00 56.62 115 ASP A C 1
ATOM 957 O O . ASP A 1 115 ? 1.815 -10.156 -16.778 1.00 56.62 115 ASP A O 1
ATOM 961 N N . GLY A 1 116 ? 1.848 -8.408 -15.364 1.00 53.41 116 GLY A N 1
ATOM 962 C CA . GLY A 1 116 ? 3.290 -8.381 -15.120 1.00 53.41 116 GLY A CA 1
ATOM 963 C C . GLY A 1 116 ? 4.109 -7.636 -16.179 1.00 53.41 116 GLY A C 1
ATOM 964 O O . GLY A 1 116 ? 5.334 -7.584 -16.066 1.00 53.41 116 GLY A O 1
ATOM 965 N N . ARG A 1 117 ? 3.479 -7.050 -17.206 1.00 60.06 117 ARG A N 1
ATOM 966 C CA . ARG A 1 117 ? 4.190 -6.276 -18.235 1.00 60.06 117 ARG A CA 1
ATOM 967 C C . ARG A 1 117 ? 4.508 -4.865 -17.748 1.00 60.06 117 ARG A C 1
ATOM 969 O O . ARG A 1 117 ? 3.698 -4.235 -17.070 1.00 60.06 117 ARG A O 1
ATOM 976 N N . ILE A 1 118 ? 5.684 -4.370 -18.128 1.00 60.72 118 ILE A N 1
ATOM 977 C CA . ILE A 1 118 ? 6.153 -3.015 -17.826 1.00 60.72 118 ILE A CA 1
ATOM 978 C C . ILE A 1 118 ? 6.121 -2.200 -19.120 1.00 60.72 118 ILE A C 1
ATOM 980 O O . ILE A 1 118 ? 6.727 -2.607 -20.111 1.00 60.72 118 ILE A O 1
ATOM 984 N N . PHE A 1 119 ? 5.436 -1.059 -19.102 1.00 59.00 119 PHE A N 1
ATOM 985 C CA . PHE A 1 119 ? 5.386 -0.110 -20.217 1.00 59.00 119 PHE A CA 1
ATOM 986 C C . PHE A 1 119 ? 6.092 1.191 -19.825 1.00 59.00 119 PHE A C 1
ATOM 988 O O . PHE A 1 119 ? 5.985 1.613 -18.672 1.00 59.00 119 PHE A O 1
ATOM 995 N N . SER A 1 120 ? 6.830 1.781 -20.769 1.00 57.59 120 SER A N 1
ATOM 996 C CA . SER A 1 120 ? 7.446 3.114 -20.666 1.00 57.59 120 SER A CA 1
ATOM 997 C C . SER A 1 120 ? 6.543 4.186 -21.252 1.00 57.59 120 SER A C 1
ATOM 999 O O . SER A 1 120 ? 6.027 3.910 -22.361 1.00 57.59 120 SER A O 1
#

Radius of gyration: 16.6 Å; chains: 1; bounding box: 44×27×49 Å

pLDDT: mean 76.75, std 10.49, range [48.56, 95.94]

Secondary structure (DSSP, 8-state):
-PPPHHHHHHTS-HHHHHHHHHHHHGGG-GGG-EEEESTT----THHHH-HHHHHHHHHHHHHHSEEEE-GGGHHHHHHHHHHHHTTGGGGTTSTT--EEEEEETTEEEEEEETTS-EE-

Foldseek 3Di:
DDDDPVRVLVPDDPVVNVVVCCLPPCLQPLVAQEAEQAPPDDDRPQCVPDLVSVLVSVQVNQVSHEYEYEPVRVVSVVVVLVVLQVCLVSCPPPPPFDWGFYHYHPRDTWTQGSVRDIHD

Sequence (120 aa):
MERSLRELVASLPQEIYEQIYNDVFSLLSPLHLEIYINKSWRPPSILQVNRAIRAEFLHAYYSNHIFVARRRDTYWFGLLCDWIDARKHLWHKAPGGFGIPVRLGDIGPYMVMGDGRIFS